Protein AF-L1Q2E6-F1 (afdb_monomer_lite)

Sequence (59 aa):
MPFADNTFDIVFHNGGINFFNDKALAISEMLRVAKAGNKLLIADETADFMESLLEKATK

pLDDT: mean 82.56, std 14.3, range [47.59, 96.81]

Secondary structure (DSSP, 8-state):
--S-TT-EEEEEEES-GGG-S-HHHHHHHHHHHEEEEEEEEEE---H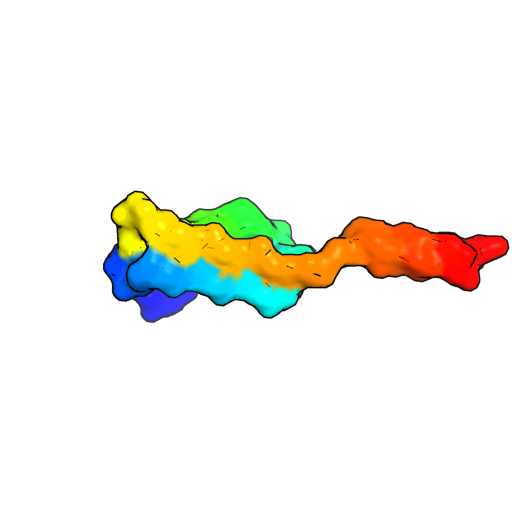HHHHHHHHHH--

Structure (mmCIF, N/CA/C/O backbone):
data_AF-L1Q2E6-F1
#
_entry.id   AF-L1Q2E6-F1
#
loop_
_atom_site.group_PDB
_atom_site.id
_atom_site.type_symbol
_atom_site.label_atom_id
_atom_site.label_alt_id
_atom_site.label_comp_id
_atom_site.label_asym_id
_atom_site.label_entity_id
_atom_site.label_seq_id
_atom_site.pdbx_PDB_ins_code
_atom_site.Cartn_x
_atom_site.Cartn_y
_atom_site.Cartn_z
_atom_site.occupancy
_atom_site.B_iso_or_equiv
_atom_site.auth_seq_id
_atom_site.auth_comp_id
_atom_site.auth_asym_id
_atom_site.auth_atom_id
_atom_site.pdbx_PDB_model_num
ATOM 1 N N . MET A 1 1 ? -10.895 -2.992 -4.469 1.00 77.00 1 MET A N 1
ATOM 2 C CA . MET A 1 1 ? -10.543 -3.995 -3.429 1.00 77.00 1 MET A CA 1
ATOM 3 C C . MET A 1 1 ? -11.717 -4.152 -2.448 1.00 77.00 1 MET A C 1
ATOM 5 O O . MET A 1 1 ? -12.314 -3.130 -2.131 1.00 77.00 1 MET A O 1
ATOM 9 N N . PRO A 1 2 ? -12.105 -5.361 -1.977 1.00 91.81 2 PRO A N 1
ATOM 10 C CA . PRO A 1 2 ? -13.388 -5.587 -1.286 1.00 91.81 2 PRO A CA 1
ATOM 11 C C . PRO A 1 2 ? -13.359 -5.293 0.228 1.00 91.81 2 PRO A C 1
ATOM 13 O O . PRO A 1 2 ? -13.953 -6.022 1.018 1.00 91.81 2 PRO A O 1
ATOM 16 N N . PHE A 1 3 ? -12.667 -4.236 0.647 1.00 95.94 3 PHE A N 1
ATOM 17 C CA . PHE A 1 3 ? -12.647 -3.794 2.044 1.00 95.94 3 PHE A CA 1
ATOM 18 C C . PHE A 1 3 ? -13.271 -2.407 2.164 1.00 95.94 3 PHE A C 1
ATOM 20 O O . PHE A 1 3 ? -13.175 -1.592 1.239 1.00 95.94 3 PHE A O 1
ATOM 27 N N . ALA A 1 4 ? -13.901 -2.148 3.307 1.00 96.06 4 ALA A N 1
ATOM 28 C CA . ALA A 1 4 ? -14.443 -0.840 3.639 1.00 96.06 4 ALA A CA 1
ATOM 29 C C . ALA A 1 4 ? -13.322 0.179 3.909 1.00 96.06 4 ALA A C 1
ATOM 31 O O . ALA A 1 4 ? -12.164 -0.179 4.150 1.00 96.06 4 ALA A O 1
ATOM 32 N N . ASP A 1 5 ? -13.677 1.456 3.876 1.00 96.81 5 ASP A N 1
ATOM 33 C CA . ASP A 1 5 ? -12.766 2.552 4.201 1.00 96.81 5 ASP A CA 1
ATOM 34 C C . ASP A 1 5 ? -12.282 2.447 5.654 1.00 96.81 5 ASP A C 1
ATOM 36 O O . ASP A 1 5 ? -13.022 1.988 6.525 1.00 96.81 5 ASP A O 1
ATOM 40 N N . ASN A 1 6 ? -11.060 2.912 5.933 1.00 96.19 6 ASN A N 1
ATOM 41 C CA . ASN A 1 6 ? -10.500 2.985 7.292 1.00 96.19 6 ASN A CA 1
ATOM 42 C C . ASN A 1 6 ? -10.543 1.652 8.076 1.00 96.19 6 ASN A C 1
ATOM 44 O O . ASN A 1 6 ? -10.690 1.635 9.301 1.00 96.19 6 ASN A O 1
ATOM 48 N N . THR A 1 7 ? -10.420 0.522 7.382 1.00 96.44 7 THR A N 1
ATOM 49 C CA . THR A 1 7 ? -10.472 -0.809 7.999 1.00 96.44 7 THR A CA 1
ATOM 50 C C . THR A 1 7 ? -9.183 -1.130 8.756 1.00 96.44 7 THR A C 1
ATOM 52 O O . THR A 1 7 ? -9.228 -1.659 9.866 1.00 96.44 7 THR A O 1
ATOM 55 N N . PHE A 1 8 ? -8.028 -0.804 8.175 1.00 95.69 8 PHE A N 1
ATOM 56 C CA . PHE A 1 8 ? -6.734 -1.281 8.652 1.00 95.69 8 PHE A CA 1
ATOM 57 C C . PHE A 1 8 ? -5.929 -0.191 9.353 1.00 95.69 8 PHE A C 1
ATOM 59 O O . PHE A 1 8 ? -5.850 0.953 8.906 1.00 95.69 8 PHE A O 1
ATOM 66 N N . ASP A 1 9 ? -5.274 -0.573 10.447 1.00 9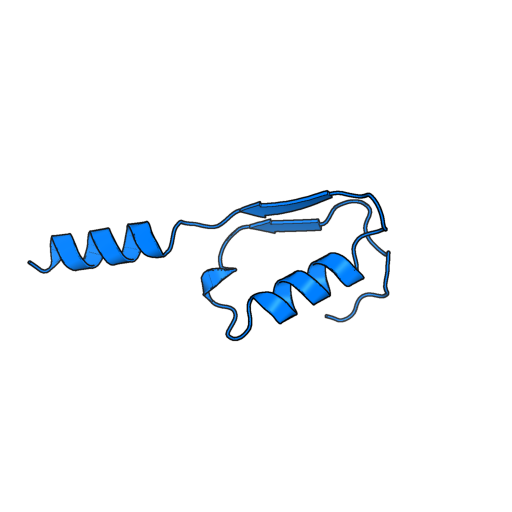3.75 9 ASP A N 1
ATOM 67 C CA . ASP A 1 9 ? -4.330 0.289 11.154 1.00 93.75 9 ASP A CA 1
ATOM 68 C C . ASP A 1 9 ? -2.989 0.416 10.425 1.00 93.75 9 ASP A C 1
ATOM 70 O O . ASP A 1 9 ? -2.310 1.424 10.574 1.00 93.75 9 ASP A O 1
ATOM 74 N N . ILE A 1 10 ? -2.593 -0.585 9.635 1.00 91.50 10 ILE A N 1
ATOM 75 C CA . ILE A 1 10 ? -1.372 -0.552 8.826 1.00 91.50 10 ILE A CA 1
ATOM 76 C C . ILE A 1 10 ? -1.633 -1.282 7.509 1.00 91.50 10 ILE A C 1
ATOM 78 O O . ILE A 1 10 ? -2.250 -2.347 7.506 1.00 91.50 10 ILE A O 1
ATOM 82 N N . VAL A 1 11 ? -1.138 -0.724 6.404 1.00 93.25 11 VAL A N 1
ATOM 83 C CA . VAL A 1 11 ? -1.166 -1.366 5.084 1.00 93.25 11 VAL A CA 1
ATOM 84 C C . VAL A 1 11 ? 0.268 -1.589 4.610 1.00 93.25 11 VAL A C 1
ATOM 86 O O . VAL A 1 11 ? 1.086 -0.668 4.616 1.00 93.25 11 VAL A O 1
ATOM 89 N N . PHE A 1 12 ? 0.560 -2.826 4.212 1.00 92.38 12 PHE A N 1
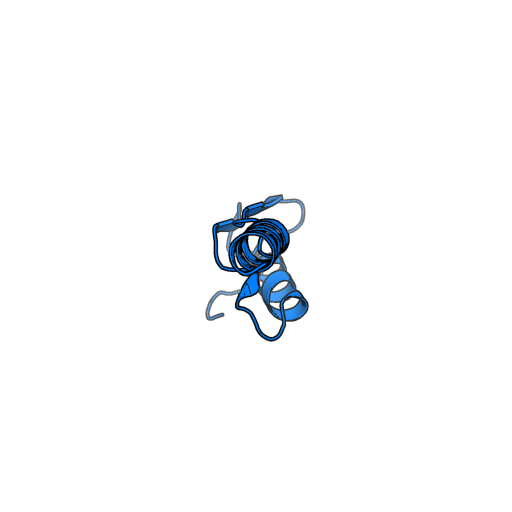ATOM 90 C CA . PHE A 1 12 ? 1.851 -3.249 3.681 1.00 92.38 12 PHE A CA 1
ATOM 91 C C . PHE A 1 12 ? 1.662 -3.788 2.267 1.00 92.38 12 PHE A C 1
ATOM 93 O O . PHE A 1 12 ? 0.914 -4.744 2.065 1.00 92.38 12 PHE A O 1
ATOM 100 N N . HIS A 1 13 ? 2.362 -3.197 1.306 1.00 90.12 13 HIS A N 1
ATOM 101 C CA . HIS A 1 13 ? 2.482 -3.713 -0.052 1.00 90.12 13 HIS A CA 1
ATOM 102 C C . HIS A 1 13 ? 3.941 -4.092 -0.292 1.00 90.12 13 HIS A C 1
ATOM 104 O O . HIS A 1 13 ? 4.813 -3.233 -0.193 1.00 90.12 13 HIS A O 1
ATOM 110 N N . ASN A 1 14 ? 4.215 -5.367 -0.565 1.00 90.19 14 ASN A N 1
ATOM 111 C CA . ASN A 1 14 ? 5.567 -5.856 -0.819 1.00 90.19 14 ASN A CA 1
ATOM 112 C C . ASN A 1 14 ? 5.624 -6.615 -2.146 1.00 90.19 14 ASN A C 1
ATOM 114 O O . ASN A 1 14 ? 4.996 -7.667 -2.265 1.00 90.19 14 ASN A O 1
ATOM 118 N N . GLY A 1 15 ? 6.419 -6.112 -3.086 1.00 85.88 15 GLY A N 1
ATOM 119 C CA . GLY A 1 15 ? 6.599 -6.698 -4.409 1.00 85.88 15 GLY A CA 1
ATOM 120 C C . GLY A 1 15 ? 5.472 -6.344 -5.381 1.00 85.88 15 GLY A C 1
ATOM 121 O O . GLY A 1 15 ? 4.305 -6.198 -5.011 1.00 85.88 15 GLY A O 1
ATOM 122 N N . GLY A 1 16 ? 5.816 -6.202 -6.654 1.00 85.19 16 GLY A N 1
ATOM 123 C CA . GLY A 1 16 ? 4.867 -6.146 -7.757 1.00 85.19 16 GLY A CA 1
ATOM 124 C C . GLY A 1 16 ? 3.951 -4.921 -7.824 1.00 85.19 16 GLY A C 1
ATOM 125 O O . GLY A 1 16 ? 2.963 -4.965 -8.560 1.00 85.19 16 GLY A O 1
ATOM 126 N N . ILE A 1 17 ? 4.271 -3.811 -7.136 1.00 86.88 17 ILE A N 1
ATOM 127 C CA . ILE A 1 17 ? 3.604 -2.523 -7.412 1.00 86.88 17 ILE A CA 1
ATOM 128 C C . ILE A 1 17 ? 3.853 -2.115 -8.869 1.00 86.88 17 ILE A C 1
ATOM 130 O O . ILE A 1 17 ? 2.994 -1.514 -9.514 1.00 86.88 17 ILE A O 1
ATOM 134 N N . ASN A 1 18 ? 4.997 -2.518 -9.426 1.00 83.12 18 ASN A N 1
ATOM 135 C CA . ASN A 1 18 ? 5.363 -2.262 -10.814 1.00 83.12 18 ASN A CA 1
ATOM 136 C C . ASN A 1 18 ? 4.421 -2.904 -11.847 1.00 83.12 18 ASN A C 1
ATOM 138 O O . ASN A 1 18 ? 4.283 -2.350 -12.936 1.00 83.12 18 ASN A O 1
ATOM 142 N N . PHE A 1 19 ? 3.724 -3.995 -11.504 1.00 85.69 19 PHE A N 1
ATOM 143 C CA . PHE A 1 19 ? 2.805 -4.699 -12.412 1.00 85.69 19 PHE A CA 1
ATOM 144 C C . PHE A 1 19 ? 1.387 -4.112 -12.449 1.00 85.69 19 PHE A C 1
ATOM 146 O O . PHE A 1 19 ? 0.558 -4.558 -13.243 1.00 85.69 19 PHE A O 1
ATOM 153 N N . PHE A 1 20 ? 1.074 -3.116 -11.615 1.00 87.12 20 PHE A N 1
ATOM 154 C CA . PHE A 1 20 ? -0.211 -2.429 -11.710 1.00 87.12 20 PHE A CA 1
ATOM 155 C C . PHE A 1 20 ? -0.224 -1.510 -12.933 1.00 87.12 20 PHE A C 1
ATOM 157 O O . PHE A 1 20 ? 0.587 -0.588 -13.040 1.00 87.12 20 PHE A O 1
ATOM 164 N N . ASN A 1 21 ? -1.206 -1.725 -13.815 1.00 89.94 21 ASN A N 1
ATOM 165 C CA . ASN A 1 21 ? -1.468 -0.847 -14.962 1.00 89.94 21 ASN A CA 1
ATOM 166 C C . ASN A 1 21 ? -1.705 0.606 -14.520 1.00 89.94 21 ASN A C 1
ATOM 168 O O . ASN A 1 21 ? -1.272 1.536 -15.192 1.00 89.94 21 ASN A O 1
ATOM 172 N N . ASP A 1 22 ? -2.361 0.785 -13.370 1.00 92.56 22 ASP A N 1
ATOM 173 C CA . ASP A 1 22 ? -2.561 2.080 -12.727 1.00 92.56 22 ASP A CA 1
ATOM 174 C C . ASP A 1 22 ? -2.066 2.025 -11.274 1.00 92.56 22 ASP A C 1
ATOM 176 O O . ASP A 1 22 ? -2.783 1.645 -10.343 1.00 92.56 22 ASP A O 1
ATOM 180 N N . LYS A 1 23 ? -0.793 2.392 -11.092 1.00 90.00 23 LYS A N 1
ATOM 181 C CA . LYS A 1 23 ? -0.150 2.470 -9.774 1.00 90.00 23 LYS A CA 1
ATOM 182 C C . LYS A 1 23 ? -0.811 3.510 -8.868 1.00 90.00 23 LYS A C 1
ATOM 184 O O . LYS A 1 23 ? -0.884 3.296 -7.661 1.00 90.00 23 LYS A O 1
ATOM 189 N N . ALA A 1 24 ? -1.303 4.618 -9.424 1.00 90.00 24 ALA A N 1
ATOM 190 C CA . ALA A 1 24 ? -1.930 5.674 -8.636 1.00 90.00 24 ALA A CA 1
ATOM 191 C C . ALA A 1 24 ? -3.266 5.199 -8.054 1.00 90.00 24 ALA A C 1
ATOM 193 O O . ALA A 1 24 ? -3.516 5.381 -6.862 1.00 90.00 24 ALA A O 1
ATOM 194 N N . LEU A 1 25 ? -4.080 4.515 -8.862 1.00 93.56 25 LEU A N 1
ATOM 195 C CA . LEU A 1 25 ? -5.318 3.890 -8.404 1.00 93.56 25 LEU A CA 1
ATOM 196 C C . LEU A 1 25 ? -5.049 2.805 -7.354 1.00 93.56 25 LEU A C 1
ATOM 198 O O . LEU A 1 25 ? -5.750 2.746 -6.345 1.00 93.56 25 LEU A O 1
ATOM 202 N N . ALA A 1 26 ?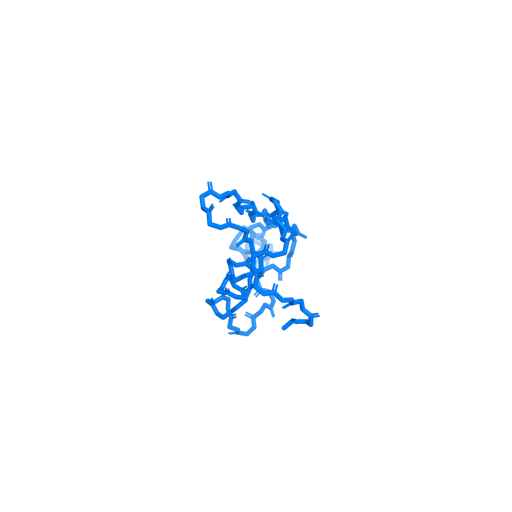 -4.013 1.983 -7.546 1.00 93.06 26 ALA A N 1
ATOM 203 C CA . ALA A 1 26 ? -3.625 0.963 -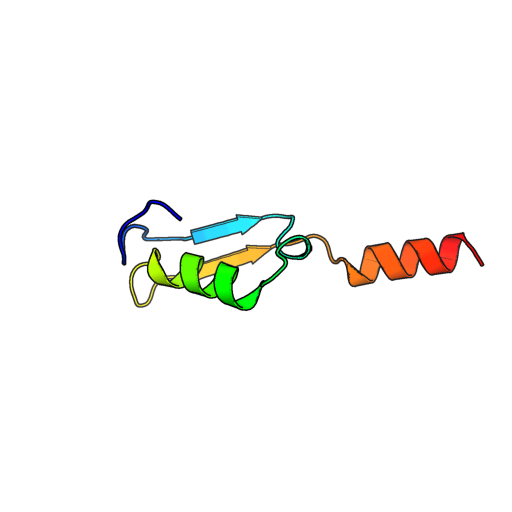6.573 1.00 93.06 26 ALA A CA 1
ATOM 204 C C . ALA A 1 26 ? -3.254 1.580 -5.212 1.00 93.06 26 ALA A C 1
ATOM 206 O O . ALA A 1 26 ? -3.773 1.159 -4.178 1.00 93.06 26 ALA A O 1
ATOM 207 N N . ILE A 1 27 ? -2.417 2.623 -5.215 1.00 92.06 27 ILE A N 1
ATOM 208 C CA . ILE A 1 27 ? -2.027 3.355 -4.002 1.00 92.06 27 ILE A CA 1
ATOM 209 C C . ILE A 1 27 ? -3.242 4.050 -3.372 1.00 92.06 27 ILE A C 1
ATOM 211 O O . ILE A 1 27 ? -3.388 4.042 -2.152 1.00 92.06 27 ILE A O 1
ATOM 215 N N . SER A 1 28 ? -4.144 4.614 -4.179 1.00 93.69 28 SER A N 1
ATOM 216 C CA . SER A 1 28 ? -5.372 5.244 -3.687 1.00 93.69 28 SER A CA 1
ATOM 217 C C . SER A 1 28 ? -6.280 4.244 -2.969 1.00 93.69 28 SER A C 1
ATOM 219 O O . SER A 1 28 ? -6.754 4.535 -1.872 1.00 93.69 28 SER A O 1
ATOM 221 N N . GLU A 1 29 ? -6.452 3.040 -3.517 1.00 95.69 29 GLU A N 1
ATOM 222 C CA . GLU A 1 29 ? -7.211 1.970 -2.866 1.00 95.69 29 GLU A CA 1
ATOM 223 C C . GLU A 1 29 ? -6.542 1.492 -1.565 1.00 95.69 29 GLU A C 1
ATOM 225 O O . GLU A 1 29 ? -7.241 1.217 -0.589 1.00 95.69 29 GLU A O 1
ATOM 230 N N . MET A 1 30 ? -5.204 1.432 -1.511 1.00 94.62 30 MET A N 1
ATOM 231 C CA . MET A 1 30 ? -4.452 1.124 -0.283 1.00 94.62 30 MET A CA 1
ATOM 232 C C . MET A 1 30 ? -4.637 2.204 0.791 1.00 94.62 30 MET A C 1
ATOM 234 O O . MET A 1 30 ? -4.823 1.881 1.963 1.00 94.62 30 MET A O 1
ATOM 238 N N . LEU A 1 31 ? -4.624 3.482 0.400 1.00 93.50 31 LEU A N 1
ATOM 239 C CA . LEU A 1 31 ? -4.872 4.605 1.306 1.00 93.50 31 LEU A CA 1
ATOM 240 C C . LEU A 1 31 ? -6.321 4.630 1.799 1.00 93.50 31 LEU A C 1
ATOM 242 O O . LEU A 1 31 ? -6.543 4.893 2.974 1.00 93.50 31 LEU A O 1
ATOM 246 N N . ARG A 1 32 ? -7.299 4.320 0.938 1.00 96.19 32 ARG A N 1
ATOM 247 C CA . ARG A 1 32 ? -8.726 4.305 1.299 1.00 96.19 32 ARG A CA 1
ATOM 248 C C . ARG A 1 32 ? -9.015 3.337 2.445 1.00 96.19 32 ARG A C 1
ATOM 250 O O . ARG A 1 32 ? -9.786 3.647 3.351 1.00 96.19 32 ARG A O 1
ATOM 257 N N . VAL A 1 33 ? -8.405 2.154 2.412 1.00 95.81 33 VAL A N 1
ATOM 258 C CA . VAL A 1 33 ? -8.629 1.126 3.439 1.00 95.81 33 VAL A CA 1
ATOM 259 C C . VAL A 1 33 ? -7.773 1.333 4.690 1.00 95.81 33 VAL A C 1
ATOM 261 O O . VAL A 1 33 ? -8.063 0.719 5.717 1.00 95.81 33 VAL A O 1
ATOM 264 N N . ALA A 1 34 ? -6.751 2.191 4.635 1.00 95.19 34 ALA A N 1
ATOM 265 C CA . ALA A 1 34 ? -5.968 2.592 5.798 1.00 95.19 34 ALA A CA 1
ATOM 266 C C . ALA A 1 34 ? -6.726 3.646 6.616 1.00 95.19 34 ALA A C 1
ATOM 268 O O . ALA A 1 34 ? -7.333 4.563 6.070 1.00 95.19 34 ALA A O 1
ATOM 269 N N . LYS A 1 35 ? -6.684 3.541 7.946 1.00 94.31 35 LYS A N 1
ATOM 270 C CA . LYS A 1 35 ? -7.214 4.592 8.825 1.00 94.31 35 LYS A CA 1
ATOM 271 C C . LYS A 1 35 ? -6.421 5.893 8.650 1.00 94.31 35 LYS A C 1
ATOM 273 O O . LYS A 1 35 ? -5.194 5.874 8.547 1.00 94.31 35 LYS A O 1
ATOM 278 N N . ALA A 1 36 ? -7.112 7.030 8.670 1.00 87.88 36 ALA A N 1
ATOM 279 C CA . ALA A 1 36 ? -6.475 8.346 8.591 1.00 87.88 36 ALA A CA 1
ATOM 280 C C . ALA A 1 36 ? -5.380 8.537 9.663 1.00 87.88 36 ALA A C 1
ATOM 282 O O . ALA A 1 36 ? -5.577 8.221 10.835 1.00 87.88 36 ALA A O 1
ATOM 283 N N . GLY A 1 37 ? -4.225 9.076 9.259 1.00 84.19 37 GLY A N 1
ATOM 284 C CA . GLY A 1 37 ? -3.075 9.312 10.144 1.00 84.19 37 GLY A CA 1
ATOM 285 C C . GLY A 1 37 ? -2.154 8.102 10.348 1.00 84.19 37 GLY A C 1
ATOM 286 O O . GLY A 1 37 ? -1.082 8.256 10.933 1.00 84.19 37 GLY A O 1
ATOM 287 N N . ASN A 1 38 ? -2.523 6.928 9.830 1.00 82.75 38 ASN A N 1
ATOM 288 C CA . ASN A 1 38 ? -1.695 5.731 9.906 1.00 82.75 38 ASN A CA 1
ATOM 289 C C . ASN A 1 38 ? -0.754 5.569 8.703 1.00 82.75 38 ASN A C 1
ATOM 291 O O . ASN A 1 38 ? -0.767 6.346 7.748 1.00 82.75 38 ASN A O 1
ATOM 295 N N . LYS A 1 39 ? 0.132 4.571 8.787 1.00 82.56 39 LYS A N 1
ATOM 296 C CA . LYS A 1 39 ? 1.242 4.377 7.848 1.00 82.56 39 LYS A CA 1
ATOM 297 C C . LYS A 1 39 ? 0.884 3.368 6.751 1.00 82.56 39 LYS A C 1
ATOM 299 O O . LYS A 1 39 ? 0.361 2.291 7.034 1.00 82.56 39 LYS A O 1
ATOM 304 N N . LEU A 1 40 ? 1.253 3.711 5.520 1.00 87.38 40 LEU A N 1
ATOM 305 C CA . LEU A 1 40 ? 1.330 2.816 4.367 1.00 87.38 40 LEU A CA 1
ATOM 306 C C . LEU A 1 40 ? 2.811 2.558 4.069 1.00 87.38 40 LEU A C 1
ATOM 308 O O . LEU A 1 40 ? 3.572 3.512 3.902 1.00 87.38 40 LEU A O 1
ATOM 312 N N . LEU A 1 41 ? 3.217 1.290 4.009 1.00 88.81 41 LEU A N 1
ATOM 313 C CA . LEU A 1 41 ? 4.545 0.898 3.543 1.00 88.81 41 LEU A CA 1
ATOM 314 C C . LEU A 1 41 ? 4.412 0.193 2.197 1.00 88.81 41 LEU A C 1
ATOM 316 O O . LEU A 1 41 ? 3.718 -0.816 2.093 1.00 88.81 41 LEU A O 1
ATOM 320 N N . ILE A 1 42 ? 5.115 0.710 1.194 1.00 86.44 42 ILE A N 1
ATOM 321 C CA . ILE A 1 42 ? 5.276 0.063 -0.106 1.00 86.44 42 ILE A CA 1
ATOM 322 C C . ILE A 1 42 ? 6.760 -0.250 -0.264 1.00 86.44 42 ILE A C 1
ATOM 324 O O . ILE A 1 42 ? 7.589 0.659 -0.255 1.00 86.44 42 ILE A O 1
ATOM 328 N N . ALA A 1 43 ? 7.082 -1.529 -0.383 1.00 85.56 43 ALA A N 1
ATOM 329 C CA . ALA A 1 43 ? 8.403 -2.026 -0.727 1.00 85.56 43 ALA A CA 1
ATOM 330 C C . ALA A 1 43 ? 8.281 -2.799 -2.043 1.00 85.56 43 ALA A C 1
ATOM 332 O O . ALA A 1 43 ? 7.345 -3.572 -2.222 1.00 85.56 43 ALA A O 1
ATOM 333 N N . ASP A 1 44 ? 9.187 -2.588 -2.987 1.00 82.00 44 ASP A N 1
ATOM 334 C CA . ASP A 1 44 ? 9.207 -3.360 -4.230 1.00 82.00 44 ASP A CA 1
ATOM 335 C C . ASP A 1 44 ? 10.649 -3.572 -4.677 1.00 82.00 44 ASP A C 1
ATOM 337 O O . ASP A 1 44 ? 11.543 -2.789 -4.332 1.00 82.00 44 ASP A O 1
ATOM 341 N N . GLU A 1 45 ? 10.868 -4.628 -5.453 1.00 69.44 45 GLU A N 1
ATOM 342 C CA . GLU A 1 45 ? 12.081 -4.753 -6.234 1.00 69.44 45 GLU A CA 1
ATOM 343 C C . GLU A 1 45 ? 12.163 -3.584 -7.222 1.00 69.44 45 GLU A C 1
ATOM 345 O O . GLU A 1 45 ? 11.188 -3.177 -7.858 1.00 69.44 45 GLU A O 1
ATOM 350 N N . THR A 1 46 ? 13.342 -2.978 -7.321 1.00 65.88 46 THR A N 1
ATOM 351 C CA . THR A 1 46 ? 13.559 -1.842 -8.212 1.00 65.88 46 THR A CA 1
ATOM 352 C C . THR A 1 46 ? 13.475 -2.341 -9.658 1.00 65.88 46 THR A C 1
ATOM 354 O O . THR A 1 46 ? 14.439 -2.912 -10.166 1.00 65.88 46 THR A O 1
ATOM 357 N N . ALA A 1 47 ? 12.329 -2.155 -10.323 1.00 60.06 47 ALA A N 1
ATOM 358 C CA . ALA A 1 47 ? 12.155 -2.533 -11.730 1.00 60.06 47 ALA A CA 1
ATOM 359 C C . ALA A 1 47 ? 13.234 -1.888 -12.616 1.00 60.06 47 ALA A C 1
ATOM 361 O O . ALA A 1 47 ? 13.880 -2.594 -13.387 1.00 60.06 47 ALA A O 1
ATOM 362 N N . ASP A 1 48 ? 13.540 -0.606 -12.390 1.00 59.97 48 ASP A N 1
ATOM 363 C CA . ASP A 1 48 ? 14.605 0.120 -13.097 1.00 59.97 48 ASP A CA 1
ATOM 364 C C . ASP A 1 48 ? 15.990 -0.533 -12.921 1.00 59.97 48 ASP A C 1
ATOM 366 O O . ASP A 1 48 ? 16.821 -0.516 -13.829 1.00 59.97 48 ASP A O 1
ATOM 370 N N . PHE A 1 49 ? 16.262 -1.154 -11.766 1.00 57.38 49 PHE A N 1
ATOM 371 C CA . PHE A 1 49 ? 17.527 -1.855 -11.536 1.00 57.38 49 PHE A CA 1
ATOM 372 C C . PHE A 1 49 ? 17.592 -3.145 -12.355 1.00 57.38 49 PHE A C 1
ATOM 374 O O . PHE A 1 49 ? 18.607 -3.402 -12.998 1.00 57.38 49 PHE A O 1
ATOM 381 N N . MET A 1 50 ? 16.508 -3.922 -12.384 1.00 59.78 50 MET A N 1
ATOM 382 C CA . MET A 1 50 ? 16.425 -5.169 -13.150 1.00 59.78 50 MET A CA 1
ATOM 383 C C . MET A 1 50 ? 16.445 -4.935 -14.664 1.00 59.78 50 MET A C 1
ATOM 385 O O . MET A 1 50 ? 17.141 -5.662 -15.371 1.00 59.78 50 MET A O 1
ATOM 389 N N . GLU A 1 51 ? 15.757 -3.904 -15.153 1.00 60.84 51 GLU A N 1
ATOM 390 C CA . GLU A 1 51 ? 15.767 -3.519 -16.568 1.00 60.84 51 GLU A CA 1
ATOM 391 C C . GLU A 1 51 ? 17.155 -3.013 -16.992 1.00 60.84 51 GLU A C 1
ATOM 393 O O . GLU A 1 51 ? 17.700 -3.490 -17.986 1.00 60.84 51 GLU A O 1
ATOM 398 N N . SER A 1 52 ? 17.811 -2.180 -16.169 1.00 56.44 52 SER A N 1
ATOM 399 C CA . SER A 1 52 ? 19.193 -1.743 -16.434 1.00 56.44 52 SER A CA 1
ATOM 400 C C . SER A 1 52 ? 20.214 -2.889 -16.399 1.00 56.44 52 SER A C 1
ATOM 402 O O . SER A 1 52 ? 21.239 -2.833 -17.081 1.00 56.44 52 SER A O 1
ATOM 404 N N . LEU A 1 53 ? 19.968 -3.926 -15.591 1.00 58.31 53 LEU A N 1
ATOM 405 C CA . LEU A 1 53 ? 20.809 -5.120 -15.529 1.00 58.31 53 LEU A CA 1
ATOM 406 C C . LEU A 1 53 ? 20.600 -6.014 -16.751 1.00 58.31 53 LEU A C 1
ATOM 408 O O . LEU A 1 53 ? 21.577 -6.544 -17.273 1.00 58.31 53 LEU A O 1
ATOM 412 N N . LEU A 1 54 ? 19.357 -6.152 -17.220 1.00 61.25 54 LEU A N 1
ATOM 413 C CA . LEU A 1 54 ? 19.044 -6.867 -18.453 1.00 61.25 54 LEU A CA 1
ATOM 414 C C . LEU A 1 54 ? 19.661 -6.153 -19.657 1.00 61.25 54 LEU A C 1
ATOM 416 O O . LEU A 1 54 ? 20.422 -6.791 -20.372 1.00 61.25 54 LEU A O 1
ATOM 420 N N . GLU A 1 55 ? 19.462 -4.840 -19.822 1.00 61.38 55 GLU A N 1
ATOM 421 C CA . GLU A 1 55 ? 20.079 -4.058 -20.909 1.00 61.38 55 GLU A CA 1
ATOM 422 C C . GLU A 1 55 ? 21.613 -4.129 -20.916 1.00 61.38 55 GLU A C 1
ATOM 424 O O . GLU A 1 55 ? 22.228 -4.166 -21.983 1.00 61.38 55 GLU A O 1
ATOM 429 N N . LYS A 1 56 ? 22.252 -4.154 -19.739 1.00 56.91 56 LYS A N 1
ATOM 430 C CA . LYS A 1 56 ? 23.711 -4.316 -19.617 1.00 56.91 56 LYS A CA 1
ATOM 431 C C . LYS A 1 56 ? 24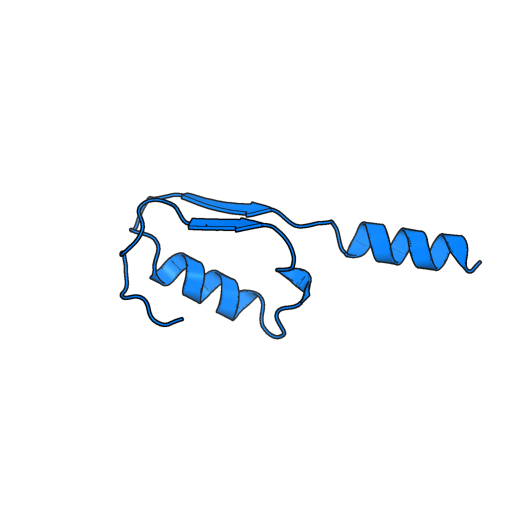.195 -5.738 -19.887 1.00 56.91 56 LYS A C 1
ATOM 433 O O . LYS A 1 56 ? 25.363 -5.902 -20.210 1.00 56.91 56 LYS A O 1
ATOM 438 N N . ALA A 1 57 ? 23.350 -6.750 -19.711 1.00 57.12 57 ALA A N 1
ATOM 439 C CA . ALA A 1 57 ? 23.704 -8.146 -19.954 1.00 57.12 57 ALA A CA 1
ATOM 440 C C . ALA A 1 57 ? 23.532 -8.552 -21.429 1.00 57.12 57 ALA A C 1
ATOM 442 O O . ALA A 1 57 ? 24.176 -9.500 -21.875 1.00 57.12 57 ALA A O 1
ATOM 443 N N . THR A 1 58 ? 22.684 -7.851 -22.189 1.00 59.72 58 THR A N 1
ATOM 444 C CA . THR A 1 58 ? 22.467 -8.069 -23.633 1.00 59.72 58 THR A CA 1
ATOM 445 C C . THR A 1 58 ? 23.318 -7.183 -24.551 1.00 59.72 58 THR A C 1
ATOM 447 O O . THR A 1 58 ? 23.157 -7.269 -25.770 1.00 59.72 58 THR A O 1
ATOM 450 N N . LYS A 1 59 ? 24.229 -6.363 -24.012 1.00 47.59 59 LYS A N 1
ATOM 451 C CA . LYS A 1 59 ? 25.146 -5.498 -24.771 1.00 47.59 59 LYS A CA 1
ATOM 452 C C . LYS A 1 59 ? 26.602 -5.863 -24.504 1.00 47.59 59 LYS A C 1
ATOM 454 O O . LYS A 1 59 ? 27.386 -5.819 -25.476 1.00 47.59 59 LYS A O 1
#

Foldseek 3Di:
DPAAFQQDLEAEAEEDCVVDPDNPVVVVVSNRNHHPPHDYYYHYDDPVVVVVVVVVVVD

Radius of gyration: 15.0 Å; chains: 1; bounding box: 40×18×36 Å